Protein AF-A0A2V8Q1Z1-F1 (afdb_monomer)

Sequence (141 aa):
SIVALLFSIALLVINAIVFRDIKLETLLFVSLSFISFAALMSVIGNWFSISFPRRMQFGKRLNVSGVAGLLLIPAILLLTIPPLSATVAGYYMESLLVEYGVLAVCAAVSIGLYFVLINFQGRSLQRREIDILEVVKEPMD

Secondary structure (DSSP, 8-state):
-HHHHHHHHHHHHHHHHHH----HHHHHHHHHHHHHHHHHHHHHHHHHHHHS-SSPPTT----HHHHHHHHHHHHHHHHHHHHHHHHHHHHHTT-HHHHHHHHHHHHHHHHHHHHHHHHHHHHHHHHHHHHHHHHHHS---

Foldseek 3Di:
DVVLVVVLVVQVVVCCVPVVDDDPLNVLLSVLLSLLLVLLCVLVVLVLCLVQPPDDDPPDPDPSVVVSVVVVVVSVVVSVCLLVVLVVQCVVVVHSCSSSVSSNVSSVVSNVCSVVRVVVSVVSVVVVVVVVVVVVPDDDD

Mean predicted aligned error: 9.57 Å

Solvent-accessible surface area (backbone atoms only — not comparable to full-atom values): 7721 Å² total; per-residue (Å²): 98,71,67,27,49,52,52,33,49,50,52,51,51,51,41,40,70,75,68,68,56,88,49,72,67,58,52,51,54,39,50,43,46,29,52,24,33,36,27,47,49,50,47,52,50,51,49,47,51,68,76,57,55,95,75,68,68,92,88,65,93,66,66,59,70,59,55,55,54,57,58,44,54,63,52,54,57,57,59,49,45,50,60,51,54,13,50,54,51,13,61,76,64,76,28,69,67,51,18,54,48,46,30,48,51,45,24,51,50,28,44,51,50,30,64,56,47,50,57,55,53,51,53,54,50,54,53,52,53,52,55,51,52,51,60,69,68,53,74,86,125

Radius of gyration: 19.99 Å; Cα contacts (8 Å, |Δi|>4): 87; chains: 1; bounding box: 46×24×66 Å

pLDDT: mean 77.1, std 9.56, range [43.84, 89.0]

Structure (mmCIF, N/CA/C/O backbone):
data_AF-A0A2V8Q1Z1-F1
#
_entry.id   AF-A0A2V8Q1Z1-F1
#
loop_
_atom_site.group_PDB
_atom_site.id
_atom_site.type_symbol
_atom_site.label_atom_id
_atom_site.label_alt_id
_atom_site.label_comp_id
_atom_site.label_asym_id
_atom_site.label_entity_id
_atom_site.label_seq_id
_atom_site.pdbx_PDB_ins_code
_atom_site.Cartn_x
_atom_site.Cartn_y
_atom_site.Cartn_z
_atom_site.occupancy
_atom_site.B_iso_or_equiv
_atom_site.auth_seq_id
_atom_site.auth_comp_id
_atom_site.auth_asym_id
_atom_site.auth_atom_id
_atom_site.pdbx_PDB_model_num
ATOM 1 N N . SER A 1 1 ? 9.129 -2.221 0.788 1.00 61.41 1 SER A N 1
ATOM 2 C CA . SER A 1 1 ? 9.033 -2.754 2.166 1.00 61.41 1 SER A CA 1
ATOM 3 C C . SER A 1 1 ? 9.562 -1.780 3.219 1.00 61.41 1 SER A C 1
ATOM 5 O O . SER A 1 1 ? 8.800 -1.469 4.119 1.00 61.41 1 SER A O 1
ATOM 7 N N . ILE A 1 2 ? 10.780 -1.225 3.105 1.00 72.88 2 ILE A N 1
ATOM 8 C CA . ILE A 1 2 ? 11.330 -0.281 4.115 1.00 72.88 2 ILE A CA 1
ATOM 9 C C . ILE A 1 2 ? 10.430 0.950 4.334 1.00 72.88 2 ILE A C 1
ATOM 11 O O . ILE A 1 2 ? 10.132 1.292 5.468 1.00 72.88 2 ILE A O 1
ATOM 15 N N . VAL A 1 3 ? 9.924 1.573 3.265 1.00 72.62 3 VAL A N 1
ATOM 16 C CA . VAL A 1 3 ? 9.028 2.745 3.375 1.00 72.62 3 VAL A CA 1
ATOM 17 C C . VAL A 1 3 ? 7.704 2.401 4.073 1.00 72.62 3 VAL A C 1
ATOM 19 O O . VAL A 1 3 ? 7.264 3.138 4.946 1.00 72.62 3 VAL A O 1
ATOM 22 N N . ALA A 1 4 ? 7.096 1.255 3.748 1.00 72.50 4 ALA A N 1
ATOM 23 C CA . ALA A 1 4 ? 5.877 0.782 4.414 1.00 72.50 4 ALA A CA 1
ATOM 24 C C . ALA A 1 4 ? 6.111 0.515 5.911 1.00 72.50 4 ALA A C 1
ATOM 26 O O . ALA A 1 4 ? 5.253 0.811 6.743 1.00 72.50 4 ALA A O 1
ATOM 27 N N . LEU A 1 5 ? 7.296 -0.000 6.252 1.00 72.75 5 LEU A N 1
ATOM 28 C CA . LEU A 1 5 ? 7.717 -0.235 7.628 1.00 72.75 5 LEU A CA 1
ATOM 29 C C . LEU A 1 5 ? 7.910 1.091 8.378 1.00 72.75 5 LEU A C 1
ATOM 31 O O . LEU A 1 5 ? 7.392 1.230 9.479 1.00 72.75 5 LEU A O 1
ATOM 35 N N . LEU A 1 6 ? 8.549 2.090 7.759 1.00 79.88 6 LEU A N 1
ATOM 36 C CA . LEU A 1 6 ? 8.671 3.441 8.322 1.00 79.88 6 LEU A CA 1
ATOM 37 C C . LEU A 1 6 ? 7.301 4.079 8.587 1.00 79.88 6 LEU A C 1
ATOM 39 O O . LEU A 1 6 ? 7.089 4.626 9.664 1.00 79.88 6 LEU A O 1
ATOM 43 N N . PHE A 1 7 ? 6.357 3.959 7.650 1.00 75.38 7 PHE A N 1
ATOM 44 C CA . PHE A 1 7 ? 4.988 4.452 7.833 1.00 75.38 7 PHE A CA 1
ATOM 45 C C . PHE A 1 7 ? 4.251 3.742 8.969 1.00 75.38 7 PHE A C 1
ATOM 47 O O . PHE A 1 7 ? 3.557 4.379 9.757 1.00 75.38 7 PHE A O 1
ATOM 54 N N . SER A 1 8 ? 4.431 2.430 9.086 1.00 74.88 8 SER A N 1
ATOM 55 C CA . SER A 1 8 ? 3.784 1.635 10.134 1.00 74.88 8 SER A CA 1
ATOM 56 C C . SER A 1 8 ? 4.359 1.947 11.512 1.00 74.88 8 SER A C 1
ATOM 58 O O . SER A 1 8 ? 3.604 2.094 12.467 1.00 74.88 8 SER A O 1
ATOM 60 N N . ILE A 1 9 ? 5.679 2.143 11.607 1.00 80.00 9 ILE A N 1
ATOM 61 C CA . ILE A 1 9 ? 6.329 2.635 12.826 1.00 80.00 9 ILE A CA 1
ATOM 62 C C . ILE A 1 9 ? 5.829 4.039 13.166 1.00 80.00 9 ILE A C 1
ATOM 64 O O . ILE A 1 9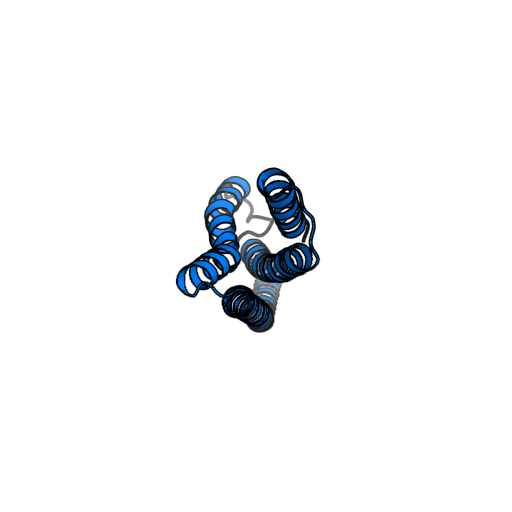 ? 5.494 4.288 14.318 1.00 80.00 9 ILE A O 1
ATOM 68 N N . ALA A 1 10 ? 5.741 4.945 12.190 1.00 79.06 10 ALA A N 1
ATOM 69 C CA . ALA A 1 10 ? 5.260 6.303 12.423 1.00 79.06 10 ALA A CA 1
ATOM 70 C C . ALA A 1 10 ? 3.827 6.312 12.978 1.00 79.06 10 ALA A C 1
ATOM 72 O O . ALA A 1 10 ? 3.557 7.019 13.945 1.00 79.06 10 ALA A O 1
ATOM 73 N N . LEU A 1 11 ? 2.932 5.480 12.432 1.00 75.44 11 LEU A N 1
ATOM 74 C CA . LEU A 1 11 ? 1.574 5.304 12.959 1.00 75.44 11 LEU A CA 1
ATOM 75 C C . LEU A 1 11 ? 1.575 4.773 14.396 1.00 75.44 11 LEU A C 1
ATOM 77 O O . LEU A 1 11 ? 0.827 5.272 15.233 1.00 75.44 11 LEU A O 1
ATOM 81 N N . LEU A 1 12 ? 2.437 3.800 14.697 1.00 79.31 12 LEU A N 1
ATOM 82 C CA . LEU A 1 12 ? 2.565 3.221 16.035 1.00 79.31 12 LEU A CA 1
ATOM 83 C C . LEU A 1 12 ? 3.095 4.257 17.041 1.00 79.31 12 LEU A C 1
ATOM 85 O O . LEU A 1 12 ? 2.574 4.362 18.146 1.00 79.31 12 LEU A O 1
ATOM 89 N N . VAL A 1 13 ? 4.071 5.077 16.639 1.00 80.81 13 VAL A N 1
ATOM 90 C CA . VAL A 1 13 ? 4.616 6.180 17.446 1.00 80.81 13 VAL A CA 1
ATOM 91 C C . VAL A 1 13 ? 3.566 7.260 17.688 1.00 80.81 13 VAL A C 1
ATOM 93 O O . VAL A 1 13 ? 3.398 7.689 18.825 1.00 80.81 13 VAL A O 1
ATOM 96 N N . ILE A 1 14 ? 2.826 7.679 16.657 1.00 76.44 14 ILE A N 1
ATOM 97 C CA . ILE A 1 14 ? 1.730 8.647 16.808 1.00 76.44 14 ILE A CA 1
ATOM 98 C 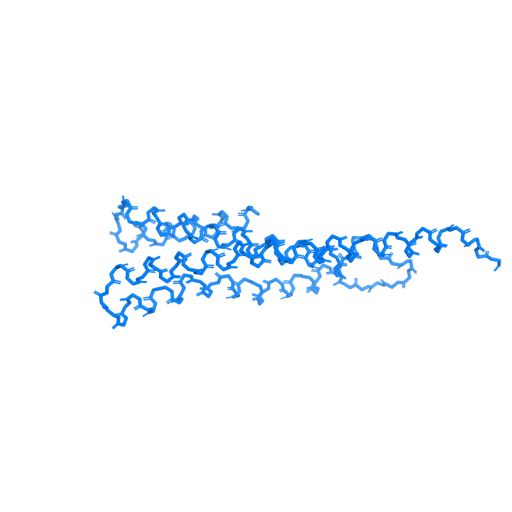C . ILE A 1 14 ? 0.689 8.103 17.788 1.00 76.44 14 ILE A C 1
ATOM 100 O O . ILE A 1 14 ? 0.285 8.815 18.704 1.00 76.44 14 ILE A O 1
ATOM 104 N N . ASN A 1 15 ? 0.299 6.835 17.644 1.00 75.31 15 ASN A N 1
ATOM 105 C CA . ASN A 1 15 ? -0.672 6.215 18.535 1.00 75.31 15 ASN A CA 1
ATOM 106 C C . ASN A 1 15 ? -0.148 6.149 19.983 1.00 75.31 15 ASN A C 1
ATOM 108 O O . ASN A 1 15 ? -0.832 6.587 20.903 1.00 75.31 15 ASN A O 1
ATOM 112 N N . ALA A 1 16 ? 1.106 5.736 20.184 1.00 75.06 16 ALA A N 1
ATOM 113 C CA . ALA A 1 16 ? 1.736 5.712 21.502 1.00 75.06 16 ALA A CA 1
ATOM 114 C C . ALA A 1 16 ? 1.855 7.110 22.140 1.00 75.06 16 ALA A C 1
ATOM 116 O O . ALA A 1 16 ? 1.724 7.243 23.352 1.00 75.06 16 ALA A O 1
ATOM 117 N N . ILE A 1 17 ? 2.076 8.168 21.357 1.00 76.56 17 ILE A N 1
ATOM 118 C CA . ILE A 1 17 ? 2.138 9.542 21.877 1.00 76.56 17 ILE A CA 1
ATOM 119 C C . ILE A 1 17 ? 0.741 10.054 22.251 1.00 76.56 17 ILE A C 1
ATOM 121 O O . ILE A 1 17 ? 0.578 10.653 23.315 1.00 76.56 17 ILE A O 1
ATOM 125 N N . VAL A 1 18 ? -0.253 9.829 21.386 1.00 74.06 18 VAL A N 1
ATOM 126 C CA . VAL A 1 18 ? -1.615 10.368 21.536 1.00 74.06 18 VAL A CA 1
ATOM 127 C C . VAL A 1 18 ? -2.419 9.594 22.580 1.00 74.06 18 VAL A C 1
ATOM 129 O O . VAL A 1 18 ? -3.035 10.202 23.450 1.00 74.06 18 VAL A O 1
ATOM 132 N N . PHE A 1 19 ? -2.394 8.263 22.518 1.00 71.69 19 PHE A N 1
ATOM 133 C CA . PHE A 1 19 ? -3.226 7.389 23.347 1.00 71.69 19 PHE A CA 1
ATOM 134 C C . PHE A 1 19 ? -2.464 6.748 24.514 1.00 71.69 19 PHE A C 1
ATOM 136 O O . PHE A 1 19 ? -3.101 6.222 25.423 1.00 71.69 19 PHE A O 1
ATOM 143 N N . ARG A 1 20 ? -1.120 6.819 24.526 1.00 70.06 20 ARG A N 1
ATOM 144 C CA . ARG A 1 20 ? -0.236 6.267 25.579 1.00 70.06 20 ARG A CA 1
ATOM 145 C C . ARG A 1 20 ? -0.476 4.795 25.922 1.00 70.06 20 ARG A C 1
ATOM 147 O O . ARG A 1 20 ? -0.066 4.346 26.989 1.00 70.06 20 ARG A O 1
ATOM 154 N N . ASP A 1 21 ? -1.090 4.041 25.018 1.00 66.19 21 ASP A N 1
ATOM 155 C CA . ASP A 1 21 ? -1.438 2.641 25.230 1.00 66.19 21 ASP A CA 1
ATOM 156 C C . ASP A 1 21 ? -1.216 1.836 23.943 1.00 66.19 21 ASP A C 1
ATOM 158 O O . ASP A 1 21 ? -1.517 2.297 22.840 1.00 66.19 21 ASP A O 1
ATOM 162 N N . ILE A 1 22 ? -0.667 0.629 24.079 1.00 72.19 22 ILE A N 1
ATOM 163 C CA . ILE A 1 22 ? -0.433 -0.299 22.967 1.00 72.19 22 ILE A CA 1
ATOM 164 C C . ILE A 1 22 ? -1.347 -1.499 23.190 1.00 72.19 22 ILE A C 1
ATOM 166 O O . ILE A 1 22 ? -0.959 -2.512 23.773 1.00 72.19 22 ILE A O 1
ATOM 170 N N . LYS A 1 23 ? -2.588 -1.374 22.720 1.00 81.12 23 LYS A N 1
ATOM 171 C CA . LYS A 1 23 ? -3.573 -2.457 22.754 1.00 81.12 23 LYS A CA 1
ATOM 172 C C . LYS A 1 23 ? -3.415 -3.382 21.546 1.00 81.12 23 LYS A C 1
ATOM 174 O O . LYS A 1 23 ? -2.874 -3.003 20.507 1.00 81.12 23 LYS A O 1
ATOM 179 N N . LEU A 1 24 ? -3.946 -4.599 21.671 1.00 77.88 24 LEU A N 1
ATOM 180 C CA . LEU A 1 24 ? -4.013 -5.595 20.590 1.00 77.88 24 LEU A CA 1
ATOM 181 C C . LEU A 1 24 ? -4.711 -5.044 19.333 1.00 77.88 24 LEU A C 1
ATOM 183 O O . LEU A 1 24 ? -4.286 -5.312 18.213 1.00 77.88 24 LEU A O 1
ATOM 187 N N . GLU A 1 25 ? -5.726 -4.208 19.537 1.00 77.75 25 GLU A N 1
ATOM 188 C CA . GLU A 1 25 ? -6.440 -3.454 18.503 1.00 77.75 25 GLU A CA 1
ATOM 189 C C . GLU A 1 25 ? -5.493 -2.566 17.679 1.00 77.75 25 GLU A C 1
ATOM 191 O O . GLU A 1 25 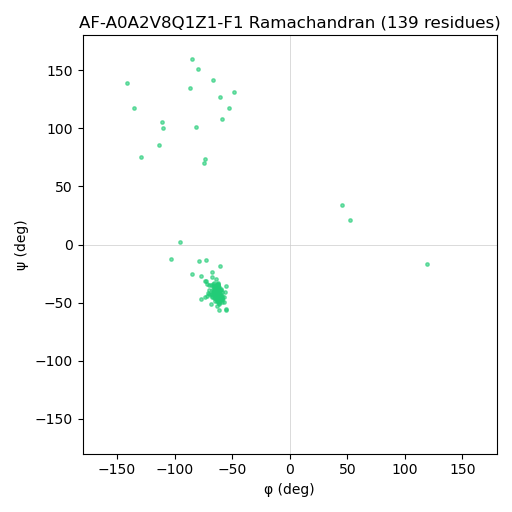? -5.438 -2.670 16.453 1.00 77.75 25 GLU A O 1
ATOM 196 N N . THR A 1 26 ? -4.640 -1.784 18.344 1.00 75.88 26 THR A N 1
ATOM 197 C CA . THR A 1 26 ? -3.643 -0.926 17.691 1.00 75.88 26 THR A CA 1
ATOM 198 C C . THR A 1 26 ? -2.667 -1.731 16.830 1.00 75.88 26 THR A C 1
ATOM 200 O O . THR A 1 26 ? -2.312 -1.318 15.725 1.00 75.88 26 THR A O 1
ATOM 203 N N . LEU A 1 27 ? -2.246 -2.908 17.303 1.00 79.81 27 LEU A N 1
ATOM 204 C CA . LEU A 1 27 ? -1.355 -3.797 16.552 1.00 79.81 27 LEU A CA 1
ATOM 205 C C . LEU A 1 27 ? -2.043 -4.388 15.312 1.00 79.81 27 LEU A C 1
ATOM 207 O O . LEU A 1 27 ? -1.429 -4.474 14.245 1.00 79.81 27 LEU A O 1
ATOM 211 N N . LEU A 1 28 ? -3.324 -4.751 15.418 1.00 80.12 28 LEU A N 1
ATOM 212 C CA . LEU A 1 28 ? -4.127 -5.194 14.276 1.00 80.12 28 LEU A CA 1
ATOM 213 C C . LEU A 1 28 ? -4.300 -4.074 13.244 1.00 80.12 28 LEU A C 1
ATOM 215 O O . LEU A 1 28 ? -4.089 -4.304 12.054 1.00 80.12 28 LEU A O 1
ATOM 219 N N . PHE A 1 29 ? -4.578 -2.847 13.686 1.00 80.69 29 PHE A N 1
ATOM 220 C CA . PHE A 1 29 ? -4.696 -1.692 12.796 1.00 80.69 29 PHE A CA 1
ATOM 221 C C . PHE A 1 29 ? -3.392 -1.431 12.030 1.00 80.69 29 PHE A C 1
ATOM 223 O O . PHE A 1 29 ? -3.384 -1.271 10.805 1.00 80.69 29 PHE A O 1
ATOM 230 N N . VAL A 1 30 ? -2.265 -1.423 12.749 1.00 82.19 30 VAL A N 1
ATOM 23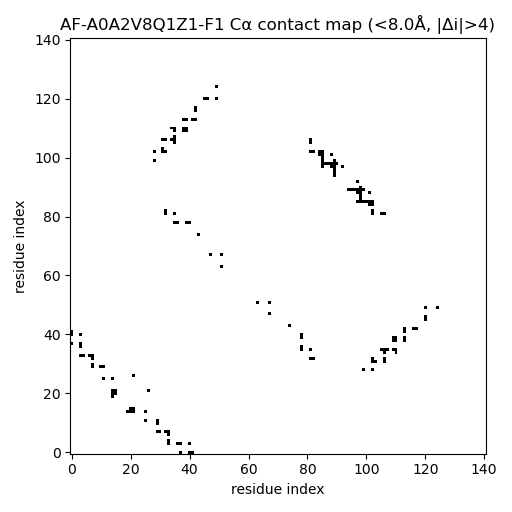1 C CA . VAL A 1 30 ? -0.945 -1.180 12.157 1.00 82.19 30 VAL A CA 1
ATOM 232 C C . VAL A 1 30 ? -0.553 -2.311 11.209 1.00 82.19 30 VAL A C 1
ATOM 234 O O . VAL A 1 30 ? -0.034 -2.034 10.130 1.00 82.19 30 VAL A O 1
ATOM 237 N N . SER A 1 31 ? -0.828 -3.572 11.550 1.00 79.62 31 SER A N 1
ATOM 238 C CA . SER A 1 31 ? -0.506 -4.703 10.670 1.00 79.62 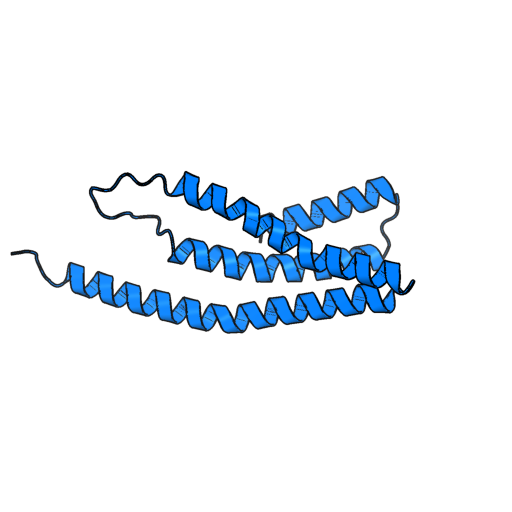31 SER A CA 1
ATOM 239 C C . SER A 1 31 ? -1.324 -4.695 9.371 1.00 79.62 31 SER A C 1
ATOM 241 O O . SER A 1 31 ? -0.751 -4.861 8.293 1.00 79.62 31 SER A O 1
ATOM 243 N N . LEU A 1 32 ? -2.629 -4.414 9.428 1.00 79.44 32 LEU A N 1
ATOM 244 C CA . LEU A 1 32 ? -3.483 -4.277 8.239 1.00 79.44 32 LEU A CA 1
ATOM 245 C C . LEU A 1 32 ? -3.073 -3.086 7.360 1.00 79.44 32 LEU A C 1
ATOM 247 O O . LEU A 1 32 ? -3.009 -3.195 6.128 1.00 79.44 32 LEU A O 1
ATOM 251 N N . SER A 1 33 ? -2.723 -1.963 7.990 1.00 79.75 33 SER A N 1
ATOM 252 C CA . SER A 1 33 ? -2.179 -0.792 7.298 1.00 79.75 33 SER A CA 1
ATOM 253 C C . SER A 1 33 ? -0.841 -1.116 6.627 1.00 79.75 33 SER A C 1
ATOM 255 O O . SER A 1 33 ? -0.647 -0.798 5.455 1.00 79.75 33 SER A O 1
ATOM 257 N N . PHE A 1 34 ? 0.055 -1.828 7.319 1.00 82.12 34 PHE A N 1
ATOM 258 C CA . PHE A 1 34 ? 1.345 -2.259 6.779 1.00 82.12 34 PHE A CA 1
ATOM 259 C C . PHE A 1 34 ? 1.180 -3.128 5.533 1.00 82.12 34 PHE A C 1
ATOM 261 O O . PHE A 1 34 ? 1.861 -2.896 4.535 1.00 82.12 34 PHE A O 1
ATOM 268 N N . ILE A 1 35 ? 0.268 -4.105 5.566 1.00 83.38 35 ILE A N 1
ATOM 269 C CA . ILE A 1 35 ? -0.006 -4.989 4.426 1.00 83.38 35 ILE A CA 1
ATOM 270 C C . ILE A 1 35 ? -0.498 -4.176 3.222 1.00 83.38 35 ILE A C 1
ATOM 272 O O . ILE A 1 35 ? 0.018 -4.340 2.114 1.00 83.38 35 ILE A O 1
ATOM 276 N N . SER A 1 36 ? -1.432 -3.248 3.449 1.00 81.25 36 SER A N 1
ATOM 277 C CA . SER A 1 36 ? -1.933 -2.340 2.410 1.00 81.25 36 SER A CA 1
ATOM 278 C C . SER A 1 36 ? -0.800 -1.508 1.803 1.00 81.25 36 SER A C 1
ATOM 280 O O . SER A 1 36 ? -0.637 -1.459 0.582 1.00 81.25 36 SER A O 1
ATOM 282 N N . PHE A 1 37 ? 0.045 -0.909 2.647 1.00 82.69 37 PHE A N 1
ATOM 283 C CA . PHE A 1 37 ? 1.176 -0.101 2.193 1.00 82.69 37 PHE A CA 1
ATOM 284 C C . PHE A 1 37 ? 2.213 -0.924 1.443 1.00 82.69 37 PHE A C 1
ATOM 286 O O . PHE A 1 37 ? 2.752 -0.460 0.442 1.00 82.69 37 PHE A O 1
ATOM 293 N N . ALA A 1 38 ? 2.514 -2.135 1.914 1.00 82.50 38 ALA A N 1
ATOM 294 C CA . ALA A 1 38 ? 3.478 -3.019 1.282 1.00 82.50 38 ALA A CA 1
ATOM 295 C C . ALA A 1 38 ? 3.023 -3.413 -0.129 1.00 82.50 38 ALA A C 1
ATOM 297 O O . ALA A 1 38 ? 3.824 -3.324 -1.063 1.00 82.50 38 ALA A O 1
ATOM 298 N N . ALA A 1 39 ? 1.746 -3.772 -0.290 1.00 81.88 39 ALA A N 1
ATOM 299 C CA . ALA A 1 39 ? 1.163 -4.118 -1.581 1.00 81.88 39 ALA A CA 1
ATOM 300 C C . ALA A 1 39 ? 1.186 -2.925 -2.550 1.00 81.88 39 ALA A C 1
ATOM 302 O O . ALA A 1 39 ? 1.755 -3.025 -3.640 1.00 81.88 39 ALA A O 1
ATOM 303 N N . LEU A 1 40 ? 0.661 -1.768 -2.131 1.00 82.69 40 LEU A N 1
ATOM 304 C CA . LEU A 1 40 ? 0.624 -0.559 -2.959 1.00 82.69 40 LEU A CA 1
ATOM 305 C C . LEU A 1 40 ? 2.031 -0.080 -3.340 1.00 82.69 40 LEU A C 1
ATOM 307 O O . LEU A 1 40 ? 2.294 0.198 -4.510 1.00 82.69 40 LEU A O 1
ATOM 311 N N . MET A 1 41 ? 2.970 -0.051 -2.388 1.00 83.56 41 MET A N 1
ATOM 312 C CA . MET A 1 41 ? 4.357 0.333 -2.667 1.00 83.56 41 MET A CA 1
ATOM 313 C C . MET A 1 41 ? 5.054 -0.621 -3.629 1.00 83.56 41 MET A C 1
ATOM 315 O O . MET A 1 41 ? 5.891 -0.174 -4.410 1.00 83.56 41 MET A O 1
ATOM 319 N N . SER A 1 42 ? 4.738 -1.915 -3.590 1.00 83.50 42 SER A N 1
ATOM 320 C CA . SER A 1 42 ? 5.305 -2.864 -4.543 1.00 83.50 42 SER A CA 1
ATOM 321 C C . SER A 1 42 ? 4.786 -2.604 -5.957 1.00 83.50 42 SER A C 1
ATOM 323 O O . SER A 1 42 ? 5.577 -2.584 -6.895 1.00 83.50 42 SER A O 1
ATOM 325 N N . VAL A 1 43 ? 3.486 -2.334 -6.116 1.00 83.62 43 VAL A N 1
ATOM 326 C CA . VAL A 1 43 ? 2.895 -1.989 -7.422 1.00 83.62 43 VAL A CA 1
ATOM 327 C C . VAL A 1 43 ? 3.508 -0.709 -7.977 1.00 83.62 43 VAL A C 1
ATOM 329 O O . VAL A 1 43 ? 3.968 -0.685 -9.120 1.00 83.62 43 VAL A O 1
ATOM 332 N N . ILE A 1 44 ? 3.523 0.346 -7.162 1.00 83.50 44 ILE A N 1
ATOM 333 C CA . ILE A 1 44 ? 4.011 1.669 -7.550 1.00 83.50 44 ILE A CA 1
ATOM 334 C C . ILE A 1 44 ? 5.515 1.618 -7.831 1.00 83.50 44 ILE A C 1
ATOM 336 O O . ILE A 1 44 ? 5.967 2.119 -8.858 1.00 83.50 44 ILE A O 1
ATOM 340 N N . GLY A 1 45 ? 6.294 0.972 -6.962 1.00 80.50 45 GLY A N 1
ATOM 341 C CA . GLY A 1 45 ? 7.738 0.817 -7.132 1.00 80.50 45 GLY A CA 1
ATOM 342 C C . GLY A 1 45 ? 8.096 0.062 -8.411 1.00 80.50 45 GLY A C 1
ATOM 343 O O . GLY A 1 45 ? 8.950 0.518 -9.173 1.00 80.50 45 GLY A O 1
ATOM 344 N N . ASN A 1 46 ? 7.395 -1.037 -8.702 1.00 82.06 46 ASN A N 1
ATOM 345 C CA . ASN A 1 46 ? 7.575 -1.776 -9.950 1.00 82.06 46 ASN A CA 1
ATOM 346 C C . ASN A 1 46 ? 7.230 -0.912 -11.170 1.00 82.06 46 ASN A C 1
ATOM 348 O O . ASN A 1 46 ? 7.967 -0.901 -12.157 1.00 82.06 46 ASN A O 1
ATOM 352 N N . TRP A 1 47 ? 6.144 -0.139 -11.094 1.00 80.69 47 TRP A N 1
ATOM 353 C CA . TRP A 1 47 ? 5.741 0.767 -12.166 1.00 80.69 47 TRP A CA 1
ATOM 354 C C . TRP A 1 47 ? 6.770 1.877 -12.420 1.00 80.69 47 TRP A C 1
ATOM 356 O O . TRP A 1 47 ? 7.110 2.144 -13.577 1.00 80.69 47 TRP A O 1
ATOM 366 N N . PHE A 1 48 ? 7.328 2.474 -11.362 1.00 79.50 48 PHE A N 1
ATOM 367 C CA . PHE A 1 48 ? 8.430 3.430 -11.482 1.00 79.50 48 PHE A CA 1
ATOM 368 C C . PHE A 1 48 ? 9.665 2.799 -12.111 1.00 79.50 48 PHE A C 1
ATOM 370 O O . PHE A 1 48 ? 10.266 3.405 -12.993 1.00 79.50 48 PHE A O 1
ATOM 377 N N . SER A 1 49 ? 10.022 1.578 -11.704 1.00 75.56 49 SER A N 1
ATOM 378 C CA . SER A 1 49 ? 11.186 0.876 -12.248 1.00 75.56 49 SER A CA 1
ATOM 379 C C . SER A 1 49 ? 11.053 0.605 -13.748 1.00 75.56 49 SER A C 1
ATOM 381 O O . SER A 1 49 ? 12.041 0.689 -14.476 1.00 75.56 49 SER A O 1
ATOM 383 N N . ILE A 1 50 ? 9.842 0.297 -14.222 1.00 75.12 50 ILE A N 1
ATOM 384 C CA . ILE A 1 50 ? 9.568 0.105 -15.653 1.00 75.12 50 ILE A CA 1
ATOM 385 C C . ILE A 1 50 ? 9.596 1.448 -16.390 1.00 75.12 50 ILE A C 1
ATOM 387 O O . ILE A 1 50 ? 10.177 1.562 -17.471 1.00 75.12 50 ILE A O 1
ATOM 391 N N . SER A 1 51 ? 8.969 2.477 -15.822 1.00 74.81 51 SER A N 1
ATOM 392 C CA . SER A 1 51 ? 8.815 3.777 -16.485 1.00 74.81 51 SER A CA 1
ATOM 393 C C . SER A 1 51 ? 10.126 4.569 -16.549 1.00 74.81 51 SER A C 1
ATOM 395 O O . SER A 1 51 ? 10.357 5.282 -17.523 1.00 74.81 51 SER A O 1
ATOM 397 N N . PHE A 1 52 ? 11.008 4.400 -15.559 1.00 70.50 52 PHE A N 1
ATOM 398 C CA . PHE A 1 52 ? 12.262 5.142 -15.412 1.00 70.50 52 PHE A CA 1
ATOM 399 C C . PHE A 1 52 ? 13.466 4.200 -15.209 1.00 70.50 52 PHE A C 1
ATOM 401 O O . PHE A 1 52 ? 13.985 4.072 -14.096 1.00 70.50 52 PHE A O 1
ATOM 408 N N . PRO A 1 53 ? 13.942 3.525 -16.271 1.00 65.44 53 PRO A N 1
ATOM 409 C CA . PRO A 1 53 ? 15.078 2.615 -16.178 1.00 65.44 53 PRO A CA 1
ATOM 410 C C . PRO A 1 53 ? 16.384 3.361 -15.855 1.00 65.44 53 PRO A C 1
ATOM 412 O O . PRO A 1 53 ? 16.662 4.438 -16.380 1.00 65.44 53 PRO A O 1
ATOM 415 N N . ARG A 1 54 ? 17.229 2.752 -15.012 1.00 57.34 54 ARG A N 1
ATOM 416 C CA . ARG A 1 54 ? 18.514 3.317 -14.539 1.00 57.34 54 ARG A CA 1
ATOM 417 C C . ARG A 1 54 ? 19.539 3.607 -15.646 1.00 57.34 54 ARG A C 1
ATOM 419 O O . ARG A 1 54 ? 20.484 4.349 -15.393 1.00 57.34 54 ARG A O 1
ATOM 426 N N . ARG A 1 55 ? 19.396 3.021 -16.839 1.00 56.28 55 ARG A N 1
ATOM 427 C CA . ARG A 1 55 ? 20.271 3.276 -17.994 1.00 56.28 55 ARG A CA 1
ATOM 428 C C . ARG A 1 55 ? 19.480 4.024 -19.061 1.00 56.28 55 ARG A C 1
ATOM 430 O O . ARG A 1 55 ? 18.608 3.456 -19.707 1.00 56.28 55 ARG A O 1
ATOM 437 N N . MET A 1 56 ? 19.762 5.313 -19.192 1.00 51.81 56 MET A N 1
ATOM 438 C CA . MET A 1 56 ? 19.187 6.168 -20.227 1.00 51.81 56 MET A CA 1
ATOM 439 C C . MET A 1 56 ? 19.911 5.956 -21.551 1.00 51.81 56 MET A C 1
ATOM 441 O O . MET A 1 56 ? 21.110 5.681 -21.565 1.00 51.81 56 MET A O 1
ATOM 445 N N . GLN A 1 57 ? 19.188 6.156 -22.651 1.00 52.50 57 GLN A N 1
ATOM 446 C CA . GLN A 1 57 ? 19.759 6.301 -23.987 1.00 52.50 57 GLN A CA 1
ATOM 447 C C . GLN A 1 57 ? 20.914 7.318 -23.962 1.00 52.50 57 GLN A C 1
ATOM 449 O O . GLN A 1 57 ? 20.773 8.416 -23.410 1.00 52.50 57 GLN A O 1
ATOM 454 N N . PHE A 1 58 ? 22.056 6.943 -24.545 1.00 43.84 58 PHE A N 1
ATOM 455 C CA . PHE A 1 58 ? 23.207 7.827 -24.722 1.00 43.84 58 PHE A CA 1
ATOM 456 C C . PHE A 1 58 ? 22.748 9.124 -25.412 1.00 43.84 58 PHE A C 1
ATOM 458 O O . PHE A 1 58 ? 22.247 9.091 -26.530 1.00 43.84 58 PHE A O 1
ATOM 465 N N . GLY A 1 59 ? 22.883 10.267 -24.728 1.00 54.22 59 GLY A N 1
ATOM 466 C CA . GLY A 1 59 ? 22.664 11.597 -25.315 1.00 54.22 59 GLY A CA 1
ATOM 467 C C . GLY A 1 59 ? 21.554 12.455 -24.696 1.00 54.22 59 GLY A C 1
ATOM 468 O O . GLY A 1 59 ? 21.585 13.670 -24.871 1.00 54.22 59 GLY A O 1
ATOM 469 N N . LYS A 1 60 ? 20.617 11.900 -23.910 1.00 52.59 60 LYS A N 1
ATOM 470 C CA . LYS A 1 60 ? 19.536 12.694 -23.287 1.00 52.59 60 LYS A CA 1
ATOM 471 C C . LYS A 1 60 ? 19.730 12.808 -21.771 1.00 52.59 60 LYS A C 1
ATOM 473 O O . LYS A 1 60 ? 19.395 11.898 -21.019 1.00 52.59 60 LYS A O 1
ATOM 478 N N . ARG A 1 61 ? 20.259 13.948 -21.305 1.00 50.03 61 ARG A N 1
ATOM 479 C CA . ARG A 1 61 ? 20.366 14.293 -19.872 1.00 50.03 61 ARG A CA 1
ATOM 480 C C . ARG A 1 61 ? 18.990 14.668 -19.308 1.00 50.03 61 ARG A C 1
ATOM 482 O O . ARG A 1 61 ? 18.695 15.838 -19.103 1.00 50.03 61 ARG A O 1
ATOM 489 N N . LEU A 1 62 ? 18.116 13.692 -19.099 1.00 56.22 62 LEU A N 1
ATOM 490 C CA . LEU A 1 62 ? 16.864 13.909 -18.366 1.00 56.22 62 LEU A CA 1
ATOM 491 C C . LEU A 1 62 ? 17.160 13.713 -16.866 1.00 56.22 62 LEU A C 1
ATOM 493 O O . LEU A 1 62 ? 17.847 12.769 -16.483 1.00 56.22 62 LEU A O 1
ATOM 497 N N . ASN A 1 63 ? 16.679 14.613 -16.004 1.00 63.94 63 ASN A N 1
ATOM 498 C CA . ASN A 1 63 ? 16.826 14.506 -14.547 1.00 63.94 63 ASN A CA 1
ATOM 499 C C . ASN A 1 63 ? 15.869 13.429 -13.997 1.00 63.94 63 ASN A C 1
ATOM 501 O O . ASN A 1 63 ? 14.849 13.730 -13.376 1.00 63.94 63 ASN A O 1
ATOM 505 N N . VAL A 1 64 ? 16.159 12.162 -14.300 1.00 60.97 64 VAL A N 1
ATOM 506 C CA . VAL A 1 64 ? 15.279 11.020 -14.001 1.00 60.97 64 VAL A CA 1
ATOM 507 C C . VAL A 1 64 ? 15.059 10.860 -12.503 1.00 60.97 64 VAL A C 1
ATOM 509 O O . VAL A 1 64 ? 13.957 10.517 -12.082 1.00 60.97 64 VAL A O 1
ATOM 512 N N . SER A 1 65 ? 16.072 11.163 -11.682 1.00 62.09 65 SER A N 1
ATOM 513 C CA . SER A 1 65 ? 15.929 11.071 -10.228 1.00 62.09 65 SER A CA 1
ATOM 514 C C . SER A 1 65 ? 15.036 12.177 -9.664 1.00 62.09 65 SER A C 1
ATOM 516 O O . SER A 1 65 ? 14.293 11.919 -8.722 1.00 62.09 65 SER A O 1
ATOM 518 N N . GLY A 1 66 ? 15.053 13.380 -10.250 1.00 66.12 66 GLY A N 1
ATOM 519 C CA . GLY A 1 66 ? 14.177 14.481 -9.842 1.00 66.12 66 GLY A CA 1
ATOM 520 C C . GLY A 1 66 ? 12.703 14.214 -10.149 1.00 66.12 66 GLY A C 1
ATOM 521 O O . GLY A 1 66 ? 11.852 14.398 -9.284 1.00 66.12 66 GLY A O 1
ATOM 522 N N . VAL A 1 67 ? 12.393 13.720 -11.353 1.00 72.31 67 VAL A N 1
ATOM 523 C CA . VAL A 1 67 ? 11.003 13.426 -11.757 1.00 72.31 67 VAL A CA 1
ATOM 524 C C . VAL A 1 67 ? 10.447 12.216 -11.006 1.00 72.31 67 VAL A C 1
ATOM 526 O O . VAL A 1 67 ? 9.322 12.270 -10.513 1.00 72.31 67 VAL A O 1
ATOM 529 N N . ALA A 1 68 ? 11.238 11.150 -10.846 1.00 69.19 68 ALA A N 1
ATOM 530 C CA . ALA A 1 68 ? 10.834 9.998 -10.042 1.00 69.19 68 ALA A CA 1
ATOM 531 C C . ALA A 1 68 ? 10.618 10.380 -8.564 1.00 69.19 68 ALA A C 1
ATOM 533 O O . ALA A 1 68 ? 9.662 9.920 -7.944 1.00 69.19 68 ALA A O 1
ATOM 534 N N . GLY A 1 69 ? 11.459 11.267 -8.016 1.00 71.44 69 GLY A N 1
ATOM 535 C CA . GLY A 1 69 ? 11.291 11.816 -6.668 1.00 71.44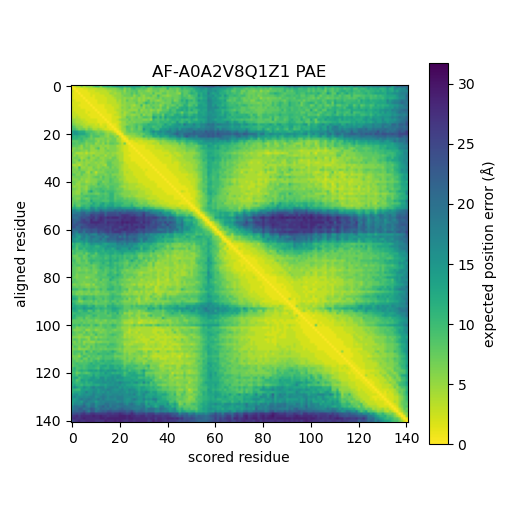 69 GLY A CA 1
ATOM 536 C C . GLY A 1 69 ? 10.042 12.691 -6.516 1.00 71.44 69 GLY A C 1
ATOM 537 O O . GLY A 1 69 ? 9.337 12.580 -5.518 1.00 71.44 69 GLY A O 1
ATOM 538 N N . LEU A 1 70 ? 9.711 13.514 -7.516 1.00 79.25 70 LEU A N 1
ATOM 539 C CA . LEU A 1 70 ? 8.497 14.337 -7.497 1.00 79.25 70 LEU A CA 1
ATOM 540 C C . LEU A 1 70 ? 7.229 13.474 -7.547 1.00 79.25 70 LEU A C 1
ATOM 542 O O . LEU A 1 70 ? 6.280 13.719 -6.809 1.00 79.25 70 LEU A O 1
ATOM 546 N N . LEU A 1 71 ? 7.224 12.434 -8.383 1.00 79.19 71 LEU A N 1
ATOM 547 C CA . LEU A 1 71 ? 6.091 11.516 -8.518 1.00 79.19 71 LEU A CA 1
ATOM 548 C C . LEU A 1 71 ? 5.930 10.575 -7.304 1.00 79.19 71 LEU A C 1
ATOM 550 O O . LEU A 1 71 ? 4.870 9.974 -7.126 1.00 79.19 71 LEU A O 1
ATOM 554 N N . LEU A 1 72 ? 6.935 10.484 -6.430 1.00 76.12 72 LEU A N 1
ATOM 555 C CA . LEU A 1 72 ? 6.831 9.799 -5.139 1.00 76.12 72 LEU A CA 1
ATOM 556 C C . LEU A 1 72 ? 5.885 10.527 -4.168 1.00 76.12 72 LEU A C 1
ATOM 558 O O . LEU A 1 72 ? 5.251 9.876 -3.344 1.00 76.12 72 LEU A O 1
ATOM 562 N N . ILE A 1 73 ? 5.731 11.850 -4.284 1.00 77.94 73 ILE A N 1
ATOM 563 C CA . ILE A 1 73 ? 4.839 12.648 -3.425 1.00 77.94 73 ILE A CA 1
ATOM 564 C C . ILE A 1 73 ? 3.366 12.216 -3.570 1.00 77.94 73 ILE A C 1
ATOM 566 O O . ILE A 1 73 ? 2.767 11.832 -2.564 1.00 77.94 73 ILE A O 1
ATOM 570 N N . PRO A 1 74 ? 2.759 12.204 -4.776 1.00 81.69 74 PRO A N 1
ATOM 571 C CA . PRO A 1 74 ? 1.387 11.726 -4.936 1.00 81.69 74 PRO A CA 1
ATOM 572 C C . PRO A 1 74 ? 1.241 10.236 -4.604 1.00 81.69 74 PRO A C 1
ATOM 574 O O . PRO A 1 74 ? 0.198 9.831 -4.099 1.00 81.69 74 PRO A O 1
ATOM 577 N N . ALA A 1 75 ? 2.284 9.422 -4.806 1.00 78.25 75 ALA A N 1
ATOM 578 C CA . ALA A 1 75 ? 2.273 8.025 -4.377 1.00 78.25 75 ALA A CA 1
ATOM 579 C C . ALA A 1 75 ? 2.167 7.886 -2.850 1.00 78.25 75 ALA A C 1
ATOM 581 O O . ALA A 1 75 ? 1.414 7.048 -2.363 1.00 78.25 75 ALA A O 1
ATOM 582 N N . ILE A 1 76 ? 2.873 8.728 -2.092 1.00 75.94 76 ILE A N 1
ATOM 583 C CA . ILE A 1 76 ? 2.782 8.757 -0.629 1.00 75.94 76 ILE A CA 1
ATOM 584 C C . ILE A 1 76 ? 1.391 9.211 -0.172 1.00 75.94 76 ILE A C 1
ATOM 586 O O . ILE A 1 76 ? 0.838 8.623 0.753 1.00 75.94 76 ILE A O 1
ATOM 590 N N . LEU A 1 77 ? 0.793 10.201 -0.841 1.00 81.94 77 LEU A N 1
ATOM 591 C CA . LEU A 1 77 ? -0.587 10.612 -0.559 1.00 81.94 77 LEU A CA 1
ATOM 592 C C . LEU A 1 77 ? -1.591 9.489 -0.848 1.00 81.94 77 LEU A C 1
ATOM 594 O O . LEU A 1 77 ? -2.544 9.311 -0.102 1.00 81.94 77 LEU A O 1
ATOM 598 N N . LEU A 1 78 ? -1.366 8.683 -1.887 1.00 82.62 78 LEU A N 1
ATOM 599 C CA . LEU A 1 78 ? -2.215 7.524 -2.165 1.00 82.62 78 LEU A CA 1
ATOM 600 C C . LEU A 1 78 ? -2.147 6.483 -1.036 1.00 82.62 78 LEU A C 1
ATOM 602 O O . LEU A 1 78 ? -3.152 5.853 -0.710 1.00 82.62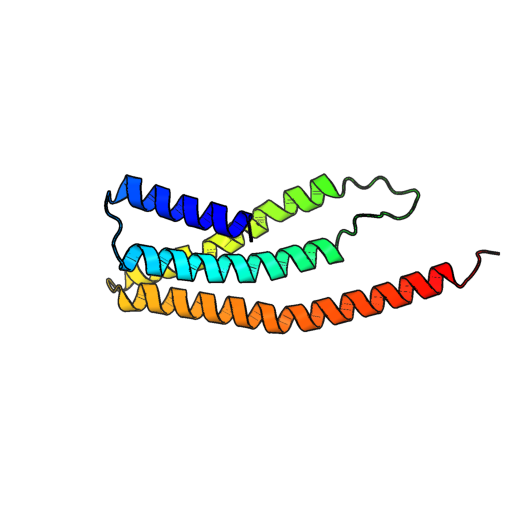 78 LEU A O 1
ATOM 606 N N . LEU A 1 79 ? -0.979 6.321 -0.408 1.00 79.81 79 LEU A N 1
ATOM 607 C CA . LEU A 1 79 ? -0.804 5.395 0.712 1.00 79.81 79 LEU A CA 1
ATOM 608 C C . LEU A 1 79 ? -1.567 5.830 1.958 1.00 79.81 79 LEU A C 1
ATOM 610 O O . LEU A 1 79 ? -1.877 4.974 2.771 1.00 79.81 79 LEU A O 1
ATOM 614 N N . THR A 1 80 ? -1.898 7.108 2.141 1.00 78.94 80 THR A N 1
ATOM 615 C CA . THR A 1 80 ? -2.682 7.523 3.314 1.00 78.94 80 THR A CA 1
ATOM 616 C C . THR A 1 80 ? -4.174 7.232 3.157 1.00 78.94 80 THR A C 1
ATOM 618 O O . THR A 1 80 ? -4.889 7.222 4.157 1.00 78.94 80 THR A O 1
ATOM 621 N N . ILE A 1 81 ? -4.648 6.929 1.942 1.00 84.31 81 ILE A N 1
ATOM 622 C CA . ILE A 1 81 ? -6.072 6.701 1.663 1.00 84.31 81 ILE A CA 1
ATOM 623 C C . ILE A 1 81 ? -6.640 5.514 2.456 1.00 84.31 81 ILE A C 1
ATOM 625 O O . ILE A 1 81 ? -7.659 5.718 3.114 1.00 84.31 81 ILE A O 1
ATOM 629 N N . PRO A 1 82 ? -6.029 4.308 2.474 1.00 84.81 82 PRO A N 1
ATOM 630 C CA . PRO A 1 82 ? -6.578 3.174 3.219 1.00 84.81 82 PRO A CA 1
ATOM 631 C C . PRO A 1 82 ? -6.822 3.457 4.713 1.00 84.81 82 PRO A C 1
ATOM 633 O O . PRO A 1 82 ? -7.973 3.341 5.139 1.00 84.81 82 PRO A O 1
ATOM 636 N N . PRO A 1 83 ? -5.827 3.891 5.517 1.00 83.69 83 PRO A N 1
ATOM 637 C CA . PRO A 1 83 ? -6.056 4.153 6.936 1.00 83.69 83 PRO A CA 1
ATOM 638 C C . PRO A 1 83 ? -6.992 5.343 7.168 1.00 83.69 83 PRO A C 1
ATOM 640 O O . PRO A 1 83 ? -7.795 5.283 8.090 1.00 83.69 83 PRO A O 1
ATOM 643 N N . LEU A 1 84 ? -6.949 6.396 6.338 1.00 83.44 84 LEU A N 1
ATOM 644 C CA . LEU A 1 84 ? -7.875 7.528 6.467 1.00 83.44 84 LEU A CA 1
ATOM 645 C C . LEU A 1 84 ? -9.320 7.121 6.175 1.00 83.44 84 LEU A C 1
ATOM 647 O O . LEU A 1 84 ? -10.233 7.527 6.882 1.00 83.44 84 LEU A O 1
ATOM 651 N N . SER A 1 85 ? -9.541 6.311 5.141 1.00 84.38 85 SER A N 1
ATOM 652 C CA . SER A 1 85 ? -10.883 5.839 4.801 1.00 84.38 85 SER A CA 1
ATOM 653 C C . SER A 1 85 ? -11.473 4.964 5.908 1.00 84.38 85 SER A C 1
ATOM 655 O O . SER A 1 85 ? -12.645 5.117 6.246 1.00 84.38 85 SER A O 1
ATOM 657 N N . ALA A 1 86 ? -10.647 4.113 6.524 1.00 84.19 86 ALA A N 1
ATOM 658 C CA . ALA A 1 86 ? -11.049 3.278 7.645 1.00 84.19 86 ALA A CA 1
ATOM 659 C C . ALA A 1 86 ? -11.411 4.110 8.879 1.00 84.19 86 ALA A C 1
ATOM 661 O O . ALA A 1 86 ? -12.490 3.919 9.435 1.00 84.19 86 ALA A O 1
ATOM 662 N N . THR A 1 87 ? -10.566 5.070 9.269 1.00 83.75 87 THR A N 1
ATOM 663 C CA . THR A 1 87 ? -10.825 5.909 10.448 1.00 83.75 87 THR A CA 1
ATOM 664 C C . THR A 1 87 ? -12.043 6.807 10.258 1.00 83.75 87 THR A C 1
ATOM 666 O O . THR A 1 87 ? -12.849 6.940 11.174 1.00 83.75 87 THR A O 1
ATOM 669 N N . VAL A 1 88 ? -12.239 7.376 9.064 1.00 85.81 88 VAL A N 1
ATOM 670 C CA . VAL A 1 88 ? -13.432 8.182 8.754 1.00 85.81 88 VAL A CA 1
ATOM 671 C C . VAL A 1 88 ? -14.702 7.327 8.795 1.00 85.81 88 VAL A C 1
ATOM 673 O O . VAL A 1 88 ? -15.701 7.750 9.376 1.00 85.81 88 VAL A O 1
ATOM 676 N N . ALA A 1 89 ? -14.671 6.120 8.223 1.00 84.69 89 ALA A N 1
ATOM 677 C CA . ALA A 1 89 ? -15.815 5.209 8.245 1.00 84.69 89 ALA A CA 1
ATOM 678 C C . ALA A 1 89 ? -16.144 4.722 9.666 1.00 84.69 89 ALA A C 1
ATOM 680 O O . ALA A 1 89 ? -17.314 4.686 10.047 1.00 84.69 89 ALA A O 1
ATOM 681 N N . GLY A 1 90 ? -15.117 4.394 10.453 1.00 81.50 90 GLY A N 1
ATOM 682 C CA . GLY A 1 90 ? -15.244 4.016 11.859 1.00 81.50 90 GLY A CA 1
ATOM 683 C C . GLY A 1 90 ? -15.823 5.134 12.720 1.00 81.50 90 GLY A C 1
ATOM 684 O O . GLY A 1 90 ? -16.736 4.889 13.504 1.00 81.50 90 GLY A O 1
ATOM 685 N N . TYR A 1 91 ? -15.348 6.368 12.518 1.00 86.00 91 TYR A N 1
ATOM 686 C CA . TYR A 1 91 ? -15.830 7.548 13.235 1.00 86.00 91 TYR A CA 1
ATOM 687 C C . TYR A 1 91 ? -17.302 7.844 12.937 1.00 86.00 91 TYR A C 1
ATOM 689 O O . TYR A 1 91 ? -18.076 8.070 13.858 1.00 86.00 91 TYR A O 1
ATOM 697 N N . TYR A 1 92 ? -17.710 7.804 11.664 1.00 88.94 92 TYR A N 1
ATOM 698 C CA . TYR A 1 92 ? -19.091 8.112 11.280 1.00 88.94 92 TYR A CA 1
ATOM 699 C C . TYR A 1 92 ? -20.103 7.077 11.792 1.00 88.94 92 TYR A C 1
ATOM 701 O O . TYR A 1 92 ? -21.237 7.420 12.108 1.00 88.94 92 TYR A O 1
ATOM 709 N N . MET A 1 93 ? -19.694 5.810 11.863 1.00 87.19 93 MET A N 1
ATOM 710 C CA . MET A 1 93 ? -20.555 4.701 12.287 1.00 87.19 93 MET A CA 1
ATOM 711 C C . MET A 1 93 ? -20.410 4.366 13.778 1.00 87.19 93 MET A C 1
ATOM 713 O O . MET A 1 93 ? -21.016 3.395 14.229 1.00 87.19 93 MET A O 1
ATOM 717 N N . GLU A 1 94 ? -19.576 5.114 14.512 1.00 86.31 94 GLU A N 1
ATOM 718 C CA . GLU A 1 94 ? -19.221 4.887 15.923 1.00 86.31 94 GLU A CA 1
ATOM 719 C C . GLU A 1 94 ? -18.888 3.414 16.239 1.00 86.31 94 GLU A C 1
ATOM 721 O O . GLU A 1 94 ? -19.182 2.892 17.314 1.00 86.31 94 GLU A O 1
ATOM 726 N N . SER A 1 95 ? -18.289 2.704 15.276 1.00 80.88 95 SER A N 1
ATOM 727 C CA . SER A 1 95 ? -18.140 1.250 15.331 1.00 80.88 95 SER A CA 1
ATOM 728 C C . SER A 1 95 ? -16.746 0.800 14.923 1.00 80.88 95 SER A C 1
ATOM 730 O O . SER A 1 95 ? -16.338 0.919 13.766 1.00 80.88 95 SER A O 1
ATOM 732 N N . LEU A 1 96 ? -16.052 0.172 15.875 1.00 79.94 96 LEU A N 1
ATOM 733 C CA . LEU A 1 96 ? -14.741 -0.442 15.655 1.00 79.94 96 LEU A CA 1
ATOM 734 C C . LEU A 1 96 ? -14.812 -1.566 14.613 1.00 79.94 96 LEU A C 1
ATOM 736 O O . LEU A 1 96 ? -13.915 -1.709 13.789 1.00 79.94 96 LEU A O 1
ATOM 740 N N . LEU A 1 97 ? -15.903 -2.341 14.588 1.00 84.12 97 LEU A N 1
ATOM 741 C CA . LEU A 1 97 ? -16.090 -3.401 13.591 1.00 84.12 97 LEU A CA 1
ATOM 742 C C . LEU A 1 97 ? -16.083 -2.849 12.162 1.00 84.12 97 LEU A C 1
ATOM 744 O O . LEU A 1 97 ? -15.520 -3.478 11.266 1.00 84.12 97 LEU A O 1
ATOM 748 N N . VAL A 1 98 ? -16.680 -1.673 11.953 1.00 83.50 98 VAL A N 1
ATOM 749 C CA . VAL A 1 98 ? -16.696 -1.017 10.642 1.00 83.50 98 VAL A CA 1
ATOM 750 C C . VAL A 1 98 ? -15.310 -0.484 10.291 1.00 83.50 98 VAL A C 1
ATOM 752 O O . VAL A 1 98 ? -14.864 -0.687 9.165 1.00 83.50 98 VAL A O 1
ATOM 755 N N . GLU A 1 99 ? -14.598 0.120 11.244 1.00 81.25 99 GLU A N 1
ATOM 756 C CA . GLU A 1 99 ? -13.227 0.607 11.041 1.00 81.25 99 GLU A CA 1
ATOM 757 C C . GLU A 1 99 ? -12.292 -0.508 10.546 1.00 81.25 99 GLU A C 1
ATOM 759 O O . GLU A 1 99 ? -11.691 -0.405 9.471 1.00 81.25 99 GLU A O 1
ATOM 764 N N . TYR A 1 100 ? -12.223 -1.618 11.287 1.00 83.81 100 TYR A N 1
ATOM 765 C CA . TYR A 1 100 ? -11.386 -2.761 10.919 1.00 83.81 100 TYR A CA 1
ATOM 766 C C . TYR A 1 100 ? -11.897 -3.475 9.668 1.00 83.81 100 TYR A C 1
ATOM 768 O O . TYR A 1 100 ? -11.090 -3.938 8.863 1.00 83.81 100 TYR A O 1
ATOM 776 N N . GLY A 1 101 ? -13.217 -3.543 9.472 1.00 84.94 101 GLY A N 1
ATOM 777 C CA . GLY A 1 101 ? -13.825 -4.134 8.284 1.00 84.94 101 GLY A CA 1
ATOM 778 C C . GLY A 1 101 ? -13.439 -3.389 7.007 1.00 84.94 101 GLY A C 1
ATOM 779 O O . GLY A 1 101 ? -12.977 -4.007 6.048 1.00 84.94 101 GLY A O 1
ATOM 780 N N . VAL A 1 102 ? -13.549 -2.059 7.006 1.00 87.19 102 VAL A N 1
ATOM 781 C CA . VAL A 1 102 ? -13.149 -1.215 5.870 1.00 87.19 102 VAL A CA 1
ATOM 782 C C . VAL A 1 102 ? -11.650 -1.337 5.617 1.00 87.19 102 VAL A C 1
ATOM 784 O O . VAL A 1 102 ? -11.240 -1.554 4.476 1.00 87.19 102 VAL A O 1
ATOM 787 N N . LEU A 1 103 ? -10.825 -1.291 6.668 1.00 86.12 103 LEU A N 1
ATOM 788 C CA . LEU A 1 103 ? -9.377 -1.436 6.525 1.00 86.12 103 LEU A CA 1
ATOM 789 C C . LEU A 1 103 ? -8.985 -2.807 5.953 1.00 86.12 103 LEU A C 1
ATOM 791 O O . LEU A 1 103 ? -8.123 -2.888 5.077 1.00 86.12 103 LEU A O 1
ATOM 795 N N . ALA A 1 104 ? -9.638 -3.881 6.402 1.00 85.00 104 ALA A N 1
ATOM 796 C CA . ALA A 1 104 ? -9.417 -5.232 5.898 1.00 85.00 104 ALA A CA 1
ATOM 797 C C . ALA A 1 104 ? -9.818 -5.369 4.423 1.00 85.00 104 ALA A C 1
ATOM 799 O O . ALA A 1 104 ? -9.081 -5.973 3.641 1.00 85.00 104 ALA A O 1
ATOM 800 N N . VAL A 1 105 ? -10.935 -4.760 4.014 1.00 89.00 105 VAL A N 1
ATOM 801 C CA . VAL A 1 105 ? -11.345 -4.709 2.603 1.00 89.00 105 VAL A CA 1
ATOM 802 C C . VAL A 1 105 ? -10.321 -3.935 1.775 1.00 89.00 105 VAL A C 1
ATOM 804 O O . VAL A 1 105 ? -9.891 -4.426 0.733 1.00 89.00 105 VAL A O 1
ATOM 807 N N . CYS A 1 106 ? -9.856 -2.775 2.240 1.00 87.69 106 CYS A N 1
ATOM 808 C CA . CYS A 1 106 ? -8.816 -2.010 1.551 1.00 87.69 106 CYS A CA 1
ATOM 809 C C . CYS A 1 106 ? -7.503 -2.794 1.420 1.00 87.69 106 CYS A C 1
ATOM 811 O O . CYS A 1 106 ? -6.865 -2.751 0.363 1.00 87.69 106 CYS A O 1
ATOM 813 N N . ALA A 1 107 ? -7.114 -3.543 2.454 1.00 84.25 107 ALA A N 1
ATOM 814 C CA . ALA A 1 107 ? -5.948 -4.416 2.411 1.00 84.25 107 ALA A CA 1
ATOM 815 C C . ALA A 1 107 ? -6.126 -5.528 1.370 1.00 84.25 107 ALA A C 1
ATOM 817 O O . ALA A 1 107 ? -5.262 -5.711 0.511 1.00 84.25 107 ALA A O 1
ATOM 818 N N . ALA A 1 108 ? -7.271 -6.214 1.381 1.00 88.31 108 ALA A N 1
ATOM 819 C CA . ALA A 1 108 ? -7.587 -7.267 0.420 1.00 88.31 108 ALA A CA 1
ATOM 820 C C . ALA A 1 108 ? -7.596 -6.745 -1.026 1.00 88.31 108 ALA A C 1
ATOM 822 O O . ALA A 1 108 ? -6.993 -7.358 -1.907 1.00 88.31 108 ALA A O 1
ATOM 823 N N . VAL A 1 109 ? -8.204 -5.580 -1.267 1.00 88.44 109 VAL A N 1
ATOM 824 C CA . VAL A 1 109 ? -8.206 -4.918 -2.581 1.00 88.44 109 VAL A CA 1
ATOM 825 C C . VAL A 1 109 ? -6.788 -4.550 -3.012 1.00 88.44 109 VAL A C 1
ATOM 827 O O . VAL A 1 109 ? -6.421 -4.795 -4.158 1.00 88.44 109 VAL A O 1
ATOM 830 N N . SER A 1 110 ? -5.962 -4.021 -2.107 1.00 85.56 110 SER A N 1
ATOM 831 C CA . SER A 1 110 ? -4.569 -3.656 -2.406 1.00 85.56 110 SER A CA 1
ATOM 832 C C . SER A 1 110 ? -3.731 -4.875 -2.804 1.00 85.56 110 SER A C 1
ATOM 834 O O . SER A 1 110 ? -2.975 -4.822 -3.774 1.00 85.56 110 SER A O 1
ATOM 836 N N . ILE A 1 111 ? -3.898 -5.996 -2.096 1.00 86.62 111 ILE A N 1
ATOM 837 C CA . ILE A 1 111 ? -3.257 -7.275 -2.434 1.00 86.62 111 ILE A CA 1
ATOM 838 C C . ILE A 1 111 ? -3.772 -7.798 -3.780 1.00 86.62 111 ILE A C 1
ATOM 840 O O . ILE A 1 111 ? -2.982 -8.218 -4.626 1.00 86.62 111 ILE A O 1
ATOM 844 N N . GLY A 1 112 ? -5.087 -7.751 -4.006 1.00 87.06 112 GLY A N 1
ATOM 845 C CA . GLY A 1 112 ? -5.696 -8.165 -5.269 1.00 87.06 112 GLY A CA 1
ATOM 846 C C . GLY A 1 112 ? -5.151 -7.364 -6.451 1.00 87.06 112 GLY A C 1
ATOM 847 O O . GLY A 1 112 ? -4.710 -7.942 -7.444 1.00 87.06 112 GLY A O 1
ATOM 848 N N . LEU A 1 113 ? -5.085 -6.037 -6.315 1.00 86.25 113 LEU A N 1
ATOM 849 C CA . LEU A 1 113 ? -4.471 -5.149 -7.302 1.00 86.25 113 LEU A CA 1
ATOM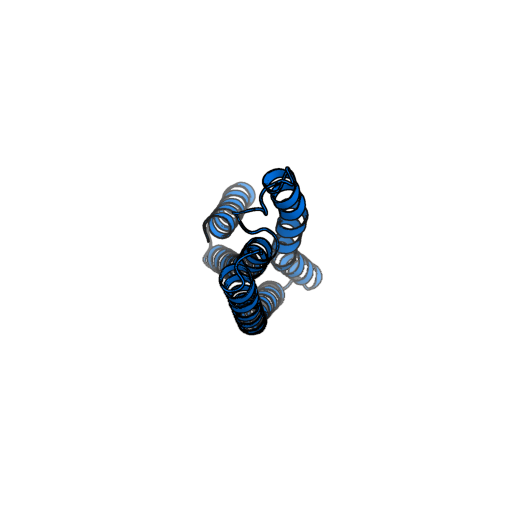 850 C C . LEU A 1 113 ? -3.003 -5.494 -7.540 1.00 86.25 113 LEU A C 1
ATOM 852 O O . LEU A 1 113 ? -2.572 -5.502 -8.690 1.00 86.25 113 LEU A O 1
ATOM 856 N N . TYR A 1 114 ? -2.248 -5.824 -6.492 1.00 85.81 114 TYR A N 1
ATOM 857 C CA . TYR A 1 114 ? -0.867 -6.272 -6.640 1.00 85.81 114 TYR A CA 1
ATOM 858 C C . TYR A 1 114 ? -0.754 -7.525 -7.513 1.00 85.81 114 TYR A C 1
ATOM 860 O O . TYR A 1 114 ? 0.007 -7.518 -8.482 1.00 85.81 114 TYR A O 1
ATOM 868 N N . PHE A 1 115 ? -1.548 -8.564 -7.247 1.00 87.12 115 PHE A N 1
ATOM 869 C CA . PHE A 1 115 ? -1.528 -9.788 -8.052 1.00 87.12 115 PHE A CA 1
ATOM 870 C C . PHE A 1 115 ? -1.985 -9.571 -9.496 1.00 87.12 115 PHE A C 1
ATOM 872 O O . PHE A 1 115 ? -1.440 -10.175 -10.421 1.00 87.12 115 PHE A O 1
ATOM 879 N N . VAL A 1 116 ? -2.965 -8.701 -9.723 1.00 88.38 116 VAL A N 1
ATOM 880 C CA . VAL A 1 116 ? -3.409 -8.381 -11.083 1.00 88.38 116 VAL A CA 1
ATOM 881 C C . VAL A 1 116 ? -2.314 -7.610 -11.821 1.00 88.38 116 VAL A C 1
ATOM 883 O O . VAL A 1 116 ? -1.902 -8.001 -12.914 1.00 88.38 116 VAL A O 1
ATOM 886 N N . LEU A 1 117 ? -1.793 -6.542 -11.218 1.00 86.81 117 LEU A N 1
ATOM 887 C CA . LEU A 1 117 ? -0.862 -5.628 -11.874 1.00 86.81 117 LEU A CA 1
ATOM 888 C C . LEU A 1 117 ? 0.533 -6.218 -12.055 1.00 86.81 117 LEU A C 1
ATOM 890 O O . LEU A 1 117 ? 1.164 -5.912 -13.064 1.00 86.81 117 LEU A O 1
ATOM 894 N N . ILE A 1 118 ? 1.003 -7.100 -11.167 1.00 86.56 118 ILE A N 1
ATOM 895 C CA . ILE A 1 118 ? 2.318 -7.734 -11.335 1.00 86.56 118 ILE A CA 1
ATOM 896 C C . ILE A 1 118 ? 2.386 -8.576 -12.615 1.00 86.56 118 ILE A C 1
ATOM 898 O O . ILE A 1 118 ? 3.403 -8.565 -13.303 1.00 86.56 118 ILE A O 1
ATOM 902 N N . ASN A 1 119 ? 1.284 -9.225 -13.004 1.00 83.81 119 ASN A N 1
ATOM 903 C CA . ASN A 1 119 ? 1.211 -9.978 -14.256 1.00 83.81 119 ASN A CA 1
ATOM 904 C C . ASN A 1 119 ? 1.329 -9.058 -15.481 1.00 83.81 119 ASN A C 1
ATOM 906 O O . ASN A 1 119 ? 2.049 -9.366 -16.433 1.00 83.81 119 ASN A O 1
ATOM 910 N N . PHE A 1 120 ? 0.659 -7.902 -15.455 1.00 84.06 120 PHE A N 1
ATOM 911 C CA . PHE A 1 120 ? 0.773 -6.904 -16.522 1.00 84.06 120 PHE A CA 1
ATOM 912 C C . PHE A 1 120 ? 2.171 -6.278 -16.579 1.00 84.06 120 PHE A C 1
ATOM 914 O O . PHE A 1 120 ? 2.726 -6.112 -17.665 1.00 84.06 120 PHE A O 1
ATOM 921 N N . GLN A 1 121 ? 2.757 -5.979 -15.419 1.00 84.06 121 GLN A N 1
ATOM 922 C CA . GLN A 1 121 ? 4.115 -5.448 -15.289 1.00 84.06 121 GLN A CA 1
ATOM 923 C C . GLN A 1 121 ? 5.174 -6.452 -15.774 1.00 84.06 121 GLN A C 1
ATOM 925 O O . GLN A 1 121 ? 6.127 -6.060 -16.440 1.00 84.06 121 GLN A O 1
ATOM 930 N N . GLY A 1 122 ? 4.989 -7.752 -15.523 1.00 80.25 122 GLY A N 1
ATOM 931 C CA . GLY A 1 122 ? 5.871 -8.799 -16.044 1.00 80.25 122 GLY A CA 1
ATOM 932 C C . GLY A 1 122 ? 5.850 -8.876 -17.574 1.00 80.25 122 GLY A C 1
ATOM 933 O O . GLY A 1 122 ? 6.898 -8.921 -18.214 1.00 80.25 122 GLY A O 1
ATOM 934 N N . ARG A 1 123 ? 4.660 -8.799 -18.183 1.00 83.56 123 ARG A N 1
ATOM 935 C CA . ARG A 1 123 ? 4.518 -8.795 -19.651 1.00 83.56 123 ARG A CA 1
ATOM 936 C C . ARG A 1 123 ? 5.123 -7.553 -20.304 1.00 83.56 123 ARG A C 1
ATOM 938 O O . ARG A 1 123 ? 5.674 -7.654 -21.398 1.00 83.56 123 ARG A O 1
ATOM 945 N N . SER A 1 124 ? 5.010 -6.382 -19.674 1.00 80.25 124 SER A N 1
ATOM 946 C CA . SER A 1 124 ? 5.592 -5.150 -20.221 1.00 80.25 124 SER A CA 1
ATOM 947 C C . SER A 1 124 ? 7.121 -5.151 -20.153 1.00 80.25 124 SER A C 1
ATOM 949 O O . SER A 1 124 ? 7.762 -4.663 -21.083 1.00 80.25 124 SER A O 1
ATOM 951 N N . LEU A 1 125 ? 7.701 -5.753 -19.108 1.00 78.81 125 LEU A N 1
ATOM 952 C CA . LEU A 1 125 ? 9.142 -5.995 -19.016 1.00 78.81 125 LEU A CA 1
ATOM 953 C C . LEU A 1 125 ? 9.628 -6.929 -20.126 1.00 78.81 125 LEU A C 1
ATOM 955 O O . LEU A 1 125 ? 10.574 -6.581 -20.824 1.00 78.81 125 LEU A O 1
ATOM 959 N N . GLN A 1 126 ? 8.937 -8.052 -20.343 1.00 82.38 126 GLN A N 1
ATOM 960 C CA . GLN A 1 126 ? 9.314 -9.023 -21.372 1.00 82.38 126 GLN A CA 1
ATOM 961 C C . GLN A 1 126 ? 9.294 -8.417 -22.784 1.00 82.38 126 GLN A C 1
ATOM 963 O O . GLN A 1 126 ? 10.206 -8.656 -23.568 1.00 82.38 126 GLN A O 1
ATOM 968 N N . ARG A 1 127 ? 8.286 -7.593 -23.107 1.00 80.56 127 ARG A N 1
ATOM 969 C CA . ARG A 1 127 ? 8.236 -6.881 -24.397 1.00 80.56 127 ARG A CA 1
ATOM 970 C C . ARG A 1 127 ? 9.427 -5.942 -24.579 1.00 80.56 127 ARG A C 1
ATOM 972 O O . ARG A 1 127 ? 10.075 -5.988 -25.612 1.00 80.56 127 ARG A O 1
ATOM 979 N N . ARG A 1 128 ? 9.760 -5.151 -23.555 1.00 72.19 128 ARG A N 1
ATOM 980 C CA . ARG A 1 128 ? 10.912 -4.239 -23.618 1.00 72.19 128 ARG A CA 1
ATOM 981 C C . ARG A 1 128 ? 12.252 -4.960 -23.718 1.00 72.19 128 ARG A C 1
ATOM 983 O O . ARG A 1 128 ? 13.173 -4.420 -24.314 1.00 72.19 128 ARG A O 1
ATOM 990 N N . GLU A 1 129 ? 12.387 -6.132 -23.106 1.00 78.50 129 GLU A N 1
ATOM 991 C CA . GLU A 1 129 ? 13.598 -6.945 -23.231 1.00 78.50 129 GLU A CA 1
ATOM 992 C C . GLU A 1 129 ? 13.802 -7.410 -24.678 1.00 78.50 129 GLU A C 1
ATOM 994 O O . GLU A 1 129 ? 14.911 -7.299 -25.196 1.00 78.50 129 GLU A O 1
ATOM 999 N N . ILE A 1 130 ? 12.727 -7.835 -25.351 1.00 80.31 130 ILE A N 1
ATOM 1000 C CA . ILE A 1 130 ? 12.750 -8.186 -26.778 1.00 80.31 130 ILE A CA 1
ATOM 1001 C C . ILE A 1 130 ? 13.144 -6.968 -27.624 1.00 80.31 130 ILE A C 1
ATOM 1003 O O . ILE A 1 130 ? 14.094 -7.072 -28.394 1.00 80.31 130 ILE A O 1
ATOM 1007 N N . ASP A 1 131 ? 12.512 -5.808 -27.406 1.00 78.00 131 ASP A N 1
ATOM 1008 C CA . ASP A 1 131 ? 12.832 -4.576 -28.145 1.00 78.00 131 ASP A CA 1
ATOM 1009 C C . ASP A 1 131 ? 14.324 -4.193 -28.011 1.00 78.00 131 ASP A C 1
ATOM 1011 O O . ASP A 1 131 ? 14.968 -3.783 -28.973 1.00 78.00 131 ASP A O 1
ATOM 1015 N N . ILE A 1 132 ? 14.909 -4.337 -26.812 1.00 74.25 132 ILE A N 1
ATOM 1016 C CA . ILE A 1 132 ? 16.334 -4.043 -26.578 1.00 74.25 132 ILE A CA 1
ATOM 1017 C C . ILE A 1 132 ? 17.231 -5.051 -27.305 1.00 74.25 132 ILE A C 1
ATOM 1019 O O . ILE A 1 132 ? 18.247 -4.658 -27.876 1.00 74.25 132 ILE A O 1
ATOM 1023 N N . LEU A 1 133 ? 16.886 -6.340 -27.270 1.00 76.50 133 LEU A N 1
ATOM 1024 C CA . LEU A 1 133 ? 17.659 -7.385 -27.941 1.00 76.50 133 LEU A CA 1
ATOM 1025 C C . LEU A 1 133 ? 17.623 -7.234 -29.464 1.00 76.50 133 LEU A C 1
ATOM 1027 O O . LEU A 1 133 ? 18.638 -7.487 -30.108 1.00 76.50 133 LEU A O 1
ATOM 1031 N N . GLU A 1 134 ? 16.499 -6.796 -30.029 1.00 76.75 134 GLU A N 1
ATOM 1032 C CA . GLU A 1 134 ? 16.379 -6.482 -31.456 1.00 76.75 134 GLU A CA 1
ATOM 1033 C C . GLU A 1 134 ? 17.296 -5.315 -31.845 1.00 76.75 134 GLU A C 1
ATOM 1035 O O . GLU A 1 134 ? 18.119 -5.467 -32.746 1.00 76.75 134 GLU A O 1
ATOM 1040 N N . VAL A 1 135 ? 17.266 -4.212 -31.089 1.00 75.88 135 VAL A N 1
ATOM 1041 C CA . VAL A 1 135 ? 18.134 -3.040 -31.325 1.00 75.88 135 VAL A CA 1
ATOM 1042 C C . VAL A 1 135 ? 19.626 -3.364 -31.180 1.00 75.88 135 VAL A C 1
ATOM 1044 O O . VAL A 1 135 ? 20.453 -2.775 -31.863 1.00 75.88 135 VAL A O 1
ATOM 1047 N N . VAL A 1 136 ? 20.004 -4.283 -30.286 1.00 70.81 136 VAL A N 1
ATOM 1048 C CA . VAL A 1 136 ? 21.409 -4.711 -30.129 1.00 70.81 136 VAL A CA 1
ATOM 1049 C C . VAL A 1 136 ? 21.844 -5.672 -31.244 1.00 70.81 136 VAL A C 1
ATOM 1051 O O . VAL A 1 136 ? 23.034 -5.761 -31.546 1.00 70.81 136 VAL A O 1
ATOM 1054 N N . LYS A 1 137 ? 20.903 -6.416 -31.837 1.00 68.44 137 LYS A N 1
ATOM 1055 C CA . LYS A 1 137 ? 21.176 -7.422 -32.869 1.00 68.44 137 LYS A CA 1
ATOM 1056 C C . LYS A 1 137 ? 21.261 -6.830 -34.275 1.00 68.44 137 LYS A C 1
ATOM 1058 O O . LYS A 1 137 ? 21.935 -7.428 -35.108 1.00 68.44 137 LYS A O 1
ATOM 1063 N N . GLU A 1 138 ? 20.619 -5.696 -34.537 1.00 58.06 138 GLU A N 1
ATOM 1064 C CA . GLU A 1 138 ? 20.858 -4.900 -35.743 1.00 58.06 138 GLU A CA 1
ATOM 1065 C C . GLU A 1 138 ? 22.115 -4.038 -35.527 1.00 58.06 138 GLU A C 1
ATOM 1067 O O . GLU A 1 138 ? 22.043 -3.024 -34.826 1.00 58.06 138 GLU A O 1
ATOM 1072 N N . PRO A 1 139 ? 23.299 -4.415 -36.057 1.00 54.22 139 PRO A N 1
ATOM 1073 C CA . PRO A 1 139 ? 24.407 -3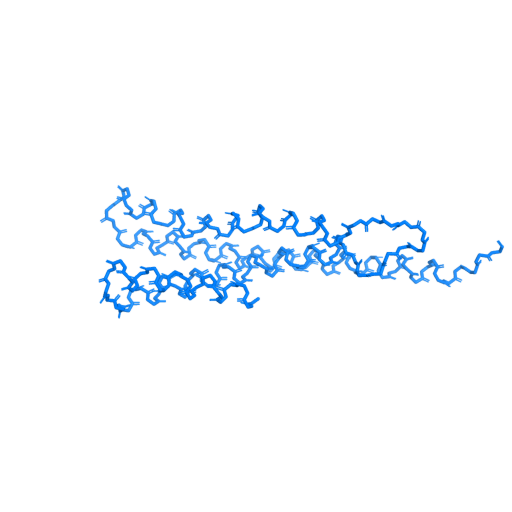.476 -36.085 1.00 54.22 139 PRO A CA 1
ATOM 1074 C C . PRO A 1 139 ? 23.959 -2.279 -36.923 1.00 54.22 139 PRO A C 1
ATOM 1076 O O . PRO A 1 139 ? 23.471 -2.443 -38.038 1.00 54.22 139 PRO A O 1
ATOM 1079 N N . MET A 1 140 ? 24.081 -1.081 -36.355 1.00 58.97 140 MET A N 1
ATOM 1080 C CA . MET A 1 140 ? 23.950 0.145 -37.128 1.00 58.97 140 MET A CA 1
ATOM 1081 C C . MET A 1 140 ? 25.017 0.124 -38.226 1.00 58.97 140 MET A C 1
ATOM 1083 O O . MET A 1 140 ? 26.203 0.248 -37.910 1.00 58.97 140 MET A O 1
ATOM 1087 N N . ASP A 1 141 ? 24.581 -0.082 -39.468 1.00 50.53 141 ASP A N 1
ATOM 1088 C CA . ASP A 1 141 ? 25.359 0.217 -40.673 1.00 50.53 141 ASP A CA 1
ATOM 1089 C C . ASP A 1 141 ? 25.672 1.724 -40.754 1.00 50.53 141 ASP A C 1
ATOM 1091 O O . ASP A 1 141 ? 24.769 2.549 -40.457 1.00 50.53 141 ASP A O 1
#

Nearest PDB structures (foldseek):
  7d2w-assembly1_B  TM=5.608E-01  e=8.980E+00  Plasmodium falciparum 3D7
  8wa3-assembly1_R  TM=4.948E-01  e=8.086E+00  Homo sapiens
  8dt0-assembly2_B  TM=4.690E-01  e=8.521E+00  synthetic construct